Protein AF-A0A522EBJ8-F1 (afdb_monomer_lite)

Structure (mmCIF, N/CA/C/O backbone):
data_AF-A0A522EBJ8-F1
#
_entry.id   AF-A0A522EBJ8-F1
#
loop_
_atom_site.group_PDB
_atom_site.id
_atom_site.type_symbol
_atom_site.label_atom_id
_atom_site.label_alt_id
_atom_site.label_comp_id
_atom_site.label_asym_id
_atom_site.label_entity_id
_atom_site.label_seq_id
_atom_site.pdbx_PDB_ins_code
_atom_site.Cartn_x
_atom_site.Cartn_y
_atom_site.Cartn_z
_atom_site.occupancy
_atom_site.B_iso_or_equiv
_atom_site.auth_seq_id
_atom_site.auth_comp_id
_atom_site.auth_asym_id
_atom_site.auth_atom_id
_atom_site.pdbx_PDB_model_num
ATOM 1 N N . MET A 1 1 ? 0.975 4.032 -11.218 1.00 79.69 1 MET A N 1
ATOM 2 C CA . MET A 1 1 ? 0.796 2.569 -11.366 1.00 79.69 1 MET A CA 1
ATOM 3 C C . MET A 1 1 ? -0.567 2.083 -10.866 1.00 79.69 1 MET A C 1
ATOM 5 O O . MET A 1 1 ? -1.230 1.386 -11.618 1.00 79.69 1 MET A O 1
ATOM 9 N N . SER A 1 2 ? -1.033 2.505 -9.677 1.00 91.25 2 SER A N 1
ATOM 10 C CA . SER A 1 2 ? -2.332 2.086 -9.094 1.00 91.25 2 SER A CA 1
ATOM 11 C C . SER A 1 2 ? -3.538 2.183 -10.046 1.00 91.25 2 SER A C 1
ATOM 13 O O . SER A 1 2 ? -4.289 1.222 -10.177 1.00 91.25 2 SER A O 1
ATOM 15 N N . ASN A 1 3 ? -3.682 3.286 -10.792 1.00 94.56 3 ASN A N 1
ATOM 16 C CA . ASN A 1 3 ? -4.816 3.470 -11.711 1.00 94.56 3 ASN A CA 1
ATOM 17 C C . ASN A 1 3 ? -4.946 2.333 -12.738 1.00 94.56 3 ASN A C 1
ATOM 19 O O . ASN A 1 3 ? -6.049 1.869 -12.998 1.00 94.56 3 ASN A O 1
ATOM 23 N N . MET A 1 4 ? -3.826 1.849 -13.284 1.00 94.56 4 MET A N 1
ATOM 24 C CA . MET A 1 4 ? -3.831 0.760 -14.266 1.00 94.56 4 MET A CA 1
ATOM 25 C C . MET A 1 4 ? -4.312 -0.556 -13.647 1.00 94.56 4 MET A C 1
ATOM 27 O O . MET A 1 4 ? -5.078 -1.282 -14.269 1.00 94.56 4 MET A O 1
ATOM 31 N N . MET A 1 5 ? -3.912 -0.832 -12.402 1.00 94.94 5 MET A N 1
ATOM 32 C CA . MET A 1 5 ? -4.339 -2.018 -11.654 1.00 94.94 5 MET A CA 1
ATOM 33 C C . MET A 1 5 ? -5.834 -1.972 -11.318 1.00 94.94 5 MET A C 1
ATOM 35 O O . MET A 1 5 ? -6.525 -2.977 -11.458 1.00 94.94 5 MET A O 1
ATOM 39 N N . LEU A 1 6 ? -6.349 -0.801 -10.924 1.00 95.12 6 LEU A N 1
ATOM 40 C CA . LEU A 1 6 ? -7.777 -0.608 -10.652 1.00 95.12 6 LEU A CA 1
ATOM 41 C C . LEU A 1 6 ? -8.628 -0.821 -11.909 1.00 95.12 6 LEU A C 1
ATOM 43 O O . LEU A 1 6 ? -9.652 -1.499 -11.842 1.00 95.12 6 LEU A O 1
ATOM 47 N N . VAL A 1 7 ? -8.188 -0.288 -13.054 1.00 96.00 7 VAL A N 1
ATOM 48 C CA . VAL A 1 7 ? -8.876 -0.490 -14.338 1.00 96.00 7 VAL A CA 1
ATOM 49 C C . VAL A 1 7 ? -8.821 -1.956 -14.759 1.00 96.00 7 VAL A C 1
ATOM 51 O O . VAL A 1 7 ? -9.862 -2.510 -15.097 1.00 96.00 7 VAL A O 1
ATOM 54 N N . ALA A 1 8 ? -7.652 -2.603 -14.679 1.00 94.50 8 ALA A N 1
ATOM 55 C CA . ALA A 1 8 ? -7.500 -4.028 -14.978 1.00 94.50 8 ALA A CA 1
ATOM 56 C C . ALA A 1 8 ? -8.459 -4.892 -14.140 1.00 94.50 8 ALA A C 1
ATOM 58 O O . ALA A 1 8 ? -9.199 -5.704 -14.692 1.00 94.50 8 ALA A O 1
ATOM 59 N N . ASN A 1 9 ? -8.532 -4.645 -12.831 1.00 93.25 9 ASN A N 1
ATOM 60 C CA . ASN A 1 9 ? -9.463 -5.349 -11.952 1.00 93.25 9 ASN A CA 1
ATOM 61 C C . ASN A 1 9 ? -10.935 -5.069 -12.307 1.00 93.25 9 ASN A C 1
ATOM 63 O O . ASN A 1 9 ? -11.763 -5.974 -12.257 1.00 93.25 9 ASN A O 1
ATOM 67 N N . SER A 1 10 ? -11.275 -3.837 -12.707 1.00 95.62 10 SER A N 1
ATOM 68 C CA . SER A 1 10 ? -12.641 -3.479 -13.120 1.00 95.62 10 SER A CA 1
ATOM 69 C C . SER A 1 10 ? -13.107 -4.206 -14.383 1.00 95.62 10 SER A C 1
ATOM 71 O O . SER A 1 10 ? -14.308 -4.406 -14.543 1.00 95.62 10 SER A O 1
ATOM 73 N N . ILE A 1 11 ? -12.187 -4.578 -15.277 1.00 95.38 11 ILE A N 1
ATOM 74 C CA . ILE A 1 11 ? -12.487 -5.359 -16.489 1.00 95.38 11 ILE A CA 1
ATOM 75 C C . ILE A 1 11 ? -12.324 -6.873 -16.272 1.00 95.38 11 ILE A C 1
ATOM 77 O O . ILE A 1 11 ? -12.383 -7.639 -17.229 1.00 95.38 11 ILE A O 1
ATOM 81 N N . GLY A 1 12 ? -12.127 -7.315 -15.023 1.00 92.50 12 GLY A N 1
ATOM 82 C CA . GLY A 1 12 ? -12.022 -8.730 -14.660 1.00 92.50 12 GLY A CA 1
ATOM 83 C C . GLY A 1 12 ? -10.640 -9.357 -14.865 1.00 92.50 12 GLY A C 1
ATOM 84 O O . GLY A 1 12 ? -10.520 -10.580 -14.818 1.00 92.50 12 GLY A O 1
ATOM 85 N N . LEU A 1 13 ? -9.593 -8.554 -15.081 1.00 94.31 13 LEU A N 1
ATOM 86 C CA . LEU A 1 13 ? -8.213 -9.036 -15.121 1.00 94.31 13 LEU A CA 1
ATOM 87 C C . LEU A 1 13 ? -7.580 -8.997 -13.728 1.00 94.31 13 LEU A C 1
ATOM 89 O O . LEU A 1 13 ? -7.686 -8.013 -12.995 1.00 94.31 13 LEU A O 1
ATOM 93 N N . GLY A 1 14 ? -6.841 -10.051 -13.401 1.00 93.12 14 GLY A N 1
ATOM 94 C CA . GLY A 1 14 ? -5.893 -10.057 -12.299 1.00 93.12 14 GLY A CA 1
ATOM 95 C C . GLY A 1 14 ? -4.613 -9.312 -12.674 1.00 93.12 14 GLY A C 1
ATOM 96 O O . GLY A 1 14 ? -4.199 -9.287 -13.837 1.00 93.12 14 GLY A O 1
ATOM 97 N N . CYS A 1 15 ? -3.967 -8.709 -11.677 1.00 93.94 15 CYS A N 1
ATOM 98 C CA . CYS A 1 15 ? -2.677 -8.060 -11.858 1.00 93.94 15 CYS A CA 1
ATOM 99 C C . CYS A 1 15 ? -1.753 -8.275 -10.657 1.00 93.94 15 CYS A C 1
ATOM 101 O O . CYS A 1 15 ? -2.207 -8.338 -9.514 1.00 93.94 15 CYS A O 1
ATOM 103 N N . CYS A 1 16 ? -0.447 -8.370 -10.912 1.00 91.50 16 CYS A N 1
ATOM 104 C CA . CYS A 1 16 ? 0.571 -8.456 -9.866 1.00 91.50 16 CYS A CA 1
ATOM 105 C C . CYS A 1 16 ? 1.727 -7.497 -10.163 1.00 91.50 16 CYS A C 1
ATOM 107 O O . CYS A 1 16 ? 2.278 -7.491 -11.270 1.00 91.50 16 CYS A O 1
ATOM 109 N N . TRP A 1 17 ? 2.067 -6.680 -9.161 1.00 94.38 17 TRP A N 1
ATOM 110 C CA . TRP A 1 17 ? 3.213 -5.777 -9.184 1.00 94.38 17 TRP A CA 1
ATOM 111 C C . TRP A 1 17 ? 4.484 -6.542 -8.816 1.00 94.38 17 TRP A C 1
ATOM 113 O O . TRP A 1 17 ? 4.589 -7.086 -7.716 1.00 94.38 17 TRP A O 1
ATOM 123 N N . VAL A 1 18 ? 5.456 -6.556 -9.726 1.00 94.38 18 VAL A N 1
ATOM 124 C CA . VAL A 1 18 ? 6.741 -7.230 -9.542 1.00 94.38 18 VAL A CA 1
ATOM 125 C C . VAL A 1 18 ? 7.839 -6.177 -9.426 1.00 94.38 18 VAL A C 1
ATOM 127 O O . VAL A 1 18 ? 8.222 -5.543 -10.411 1.00 94.38 18 VAL A O 1
ATOM 130 N N . GLY A 1 19 ? 8.327 -5.987 -8.199 1.00 92.94 19 GLY A N 1
ATOM 131 C CA . GLY A 1 19 ? 9.487 -5.140 -7.898 1.00 92.94 19 GLY A CA 1
ATOM 132 C C . GLY A 1 19 ? 10.817 -5.900 -7.832 1.00 92.94 19 GLY A C 1
ATOM 133 O O . GLY A 1 19 ? 11.872 -5.282 -7.883 1.00 92.94 19 GLY A O 1
ATOM 134 N N . ALA A 1 20 ? 10.780 -7.231 -7.728 1.00 94.88 20 ALA A N 1
ATOM 135 C CA . ALA A 1 20 ? 11.969 -8.078 -7.678 1.00 94.88 20 ALA A CA 1
ATOM 136 C C . ALA A 1 20 ? 12.303 -8.605 -9.083 1.00 94.88 20 ALA A C 1
ATOM 138 O O . ALA A 1 20 ? 11.802 -9.651 -9.490 1.00 94.88 20 ALA A O 1
ATOM 139 N N . PHE A 1 21 ? 13.114 -7.862 -9.836 1.00 94.44 21 PHE A N 1
ATOM 140 C CA . PHE A 1 21 ? 13.621 -8.262 -11.152 1.00 94.44 21 PHE A CA 1
ATOM 141 C C . PHE A 1 21 ? 15.040 -7.722 -11.378 1.00 94.44 21 PHE A C 1
ATOM 143 O O . PHE A 1 21 ? 15.466 -6.788 -10.699 1.00 94.44 21 PHE A O 1
ATOM 150 N N . ASP A 1 22 ? 15.764 -8.313 -12.331 1.00 95.06 22 ASP A N 1
ATOM 151 C CA . ASP A 1 22 ? 17.071 -7.819 -12.775 1.00 95.06 22 ASP A CA 1
ATOM 152 C C . ASP A 1 22 ? 16.883 -6.676 -13.779 1.00 95.06 22 ASP A C 1
ATOM 154 O O . ASP A 1 22 ? 16.399 -6.854 -14.900 1.00 95.06 22 ASP A O 1
ATOM 158 N N . GLU A 1 23 ? 17.250 -5.479 -13.346 1.00 94.38 23 GLU A N 1
ATOM 159 C CA . GLU A 1 23 ? 17.105 -4.255 -14.114 1.00 94.38 23 GLU A CA 1
ATOM 160 C C . GLU A 1 23 ? 17.987 -4.221 -15.368 1.00 94.38 23 GLU A C 1
ATOM 162 O O . GLU A 1 23 ? 17.540 -3.760 -16.423 1.00 94.38 23 GLU A O 1
ATOM 167 N N . GLU A 1 24 ? 19.217 -4.733 -15.280 1.00 94.31 24 GLU A N 1
ATOM 168 C CA . GLU A 1 24 ? 20.159 -4.757 -16.399 1.00 94.31 24 GLU A CA 1
ATOM 169 C C . GLU A 1 24 ? 19.685 -5.739 -17.468 1.00 94.31 24 GLU A C 1
ATOM 171 O O . GLU A 1 24 ? 19.713 -5.433 -18.666 1.00 94.31 24 GLU A O 1
ATOM 176 N N . ALA A 1 25 ? 19.184 -6.901 -17.036 1.00 95.81 25 ALA A N 1
ATOM 177 C CA . ALA A 1 25 ? 18.600 -7.887 -17.932 1.00 95.81 25 ALA A CA 1
ATOM 178 C C . ALA A 1 25 ? 17.391 -7.311 -18.686 1.00 95.81 25 ALA A C 1
ATOM 180 O O . ALA A 1 25 ? 17.330 -7.417 -19.911 1.00 95.81 25 ALA A O 1
ATOM 181 N N . ILE A 1 26 ? 16.458 -6.649 -17.990 1.00 96.44 26 ILE A N 1
ATOM 182 C CA . ILE A 1 26 ? 15.274 -6.039 -18.620 1.00 96.44 26 ILE A CA 1
ATOM 183 C C . ILE A 1 26 ? 15.662 -4.902 -19.565 1.00 96.44 26 ILE A C 1
ATOM 185 O O . ILE A 1 26 ? 15.131 -4.820 -20.672 1.00 96.44 26 ILE A O 1
ATOM 189 N N . THR A 1 27 ? 16.615 -4.060 -19.166 1.00 96.06 27 THR A N 1
ATOM 190 C CA . THR A 1 27 ? 17.137 -2.975 -20.007 1.00 96.06 27 THR A CA 1
ATOM 191 C C . THR A 1 27 ? 17.701 -3.527 -21.314 1.00 96.06 27 THR A C 1
ATOM 193 O O . THR A 1 27 ? 17.395 -3.005 -22.385 1.00 96.06 27 THR A O 1
ATOM 196 N N . ARG A 1 28 ? 18.445 -4.639 -21.251 1.00 95.94 28 ARG A N 1
ATOM 197 C CA . ARG A 1 28 ? 18.993 -5.317 -22.432 1.00 95.94 28 ARG A CA 1
ATOM 198 C C . ARG A 1 28 ? 17.911 -5.955 -23.301 1.00 95.94 28 ARG A C 1
ATOM 200 O O . ARG A 1 28 ? 17.922 -5.756 -24.511 1.00 95.94 28 ARG A O 1
ATOM 207 N N . ILE A 1 29 ? 16.984 -6.705 -22.701 1.00 96.94 29 ILE A N 1
ATOM 208 C CA . ILE A 1 29 ? 15.915 -7.420 -23.421 1.00 96.94 29 ILE A CA 1
ATOM 209 C C . ILE A 1 29 ? 14.999 -6.432 -24.149 1.00 96.94 29 ILE A C 1
ATOM 211 O O . ILE A 1 29 ? 14.671 -6.629 -25.316 1.00 96.94 29 ILE A O 1
ATOM 215 N N . CYS A 1 30 ? 14.616 -5.348 -23.476 1.00 95.50 30 CYS A N 1
ATOM 216 C CA . CYS A 1 30 ? 13.705 -4.344 -24.015 1.00 95.50 30 CYS A CA 1
ATOM 217 C C . CYS A 1 30 ? 14.422 -3.211 -24.769 1.00 95.50 30 CYS A C 1
ATOM 219 O O . CYS A 1 30 ? 13.761 -2.261 -25.181 1.00 95.50 30 CYS A O 1
ATOM 221 N N . SER A 1 31 ? 15.748 -3.292 -24.949 1.00 96.50 31 SER A N 1
ATOM 222 C CA . SER A 1 31 ? 16.567 -2.255 -25.603 1.00 96.50 31 SER A CA 1
ATOM 223 C C . SER A 1 31 ? 16.320 -0.844 -25.043 1.00 96.50 31 SER A C 1
ATOM 225 O O . SER A 1 31 ? 16.198 0.130 -25.786 1.00 96.50 31 SER A O 1
ATOM 227 N N . ILE A 1 32 ? 16.203 -0.736 -23.717 1.00 96.31 32 ILE A N 1
ATOM 228 C CA . ILE A 1 32 ? 15.915 0.527 -23.031 1.00 96.31 32 ILE A CA 1
ATOM 229 C C . ILE A 1 32 ? 17.191 1.391 -23.038 1.00 96.31 32 ILE A C 1
ATOM 231 O O . ILE A 1 32 ? 18.266 0.890 -22.701 1.00 96.31 32 ILE A O 1
ATOM 235 N N . PRO A 1 33 ? 17.114 2.680 -23.420 1.00 95.44 33 PRO A N 1
ATOM 236 C CA . PRO A 1 33 ? 18.270 3.570 -23.394 1.00 95.44 33 PRO A CA 1
ATOM 237 C C . PRO A 1 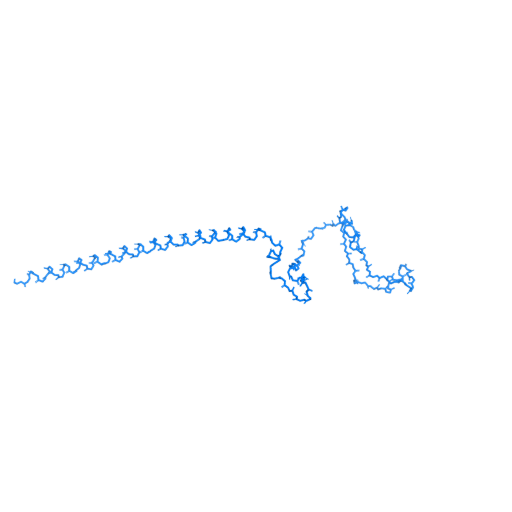33 ? 18.728 3.845 -21.957 1.00 95.44 33 PRO A C 1
ATOM 239 O O . PRO A 1 33 ? 17.917 3.898 -21.037 1.00 95.44 33 PRO A O 1
ATOM 242 N N . THR A 1 34 ? 20.018 4.129 -21.772 1.00 92.19 34 THR A N 1
ATOM 243 C CA . THR A 1 34 ? 20.638 4.373 -20.451 1.00 92.19 34 THR A CA 1
ATOM 244 C C . THR A 1 34 ? 20.082 5.589 -19.701 1.00 92.19 34 THR A C 1
ATOM 246 O O . THR A 1 34 ? 20.343 5.758 -18.514 1.00 92.19 34 THR A O 1
ATOM 249 N N . THR A 1 35 ? 19.308 6.440 -20.374 1.00 95.88 35 THR A N 1
ATOM 250 C CA . THR A 1 35 ? 18.619 7.594 -19.784 1.00 95.88 35 THR A CA 1
ATOM 251 C C . THR A 1 35 ? 17.299 7.228 -19.102 1.00 95.88 35 THR A C 1
ATOM 253 O O . THR A 1 35 ? 16.725 8.067 -18.408 1.00 95.88 35 THR A O 1
ATOM 256 N N . VAL A 1 36 ? 16.799 6.002 -19.292 1.00 95.38 36 VAL A N 1
ATOM 257 C CA . VAL A 1 36 ? 15.510 5.533 -18.772 1.00 95.38 36 VAL A CA 1
ATOM 258 C C . VAL A 1 36 ? 15.723 4.318 -17.880 1.00 95.38 36 VAL A C 1
ATOM 260 O O . VAL A 1 36 ? 16.448 3.393 -18.225 1.00 95.38 36 VAL A O 1
ATOM 263 N N . ARG A 1 37 ? 15.042 4.312 -16.730 1.00 94.38 37 ARG A N 1
ATOM 264 C CA . ARG A 1 37 ? 15.179 3.272 -15.710 1.00 94.38 37 ARG A CA 1
ATOM 265 C C . ARG A 1 37 ? 13.868 2.504 -15.506 1.00 94.38 37 ARG A C 1
ATOM 267 O O . ARG A 1 37 ? 12.891 3.133 -15.084 1.00 94.38 37 ARG A O 1
ATOM 274 N N . PRO A 1 38 ? 13.804 1.180 -15.741 1.00 93.81 38 PRO A N 1
ATOM 275 C CA . PRO A 1 38 ? 12.609 0.410 -15.416 1.00 93.81 38 PRO A CA 1
ATOM 276 C C . PRO A 1 38 ? 12.413 0.353 -13.891 1.00 93.81 38 PRO A C 1
ATOM 278 O O . PRO A 1 38 ? 13.329 0.034 -13.142 1.00 93.81 38 PRO A O 1
ATOM 281 N N . GLN A 1 39 ? 11.212 0.699 -13.417 1.00 92.94 39 GLN A N 1
ATOM 282 C CA . GLN A 1 39 ? 10.896 0.776 -11.978 1.00 92.94 39 GLN A CA 1
ATOM 283 C C . GLN A 1 39 ? 10.100 -0.429 -11.469 1.00 92.94 39 GLN A C 1
ATOM 285 O O . GLN A 1 39 ? 10.182 -0.779 -10.295 1.00 92.94 39 GLN A O 1
ATOM 290 N N . ALA A 1 40 ? 9.282 -1.027 -12.332 1.00 93.56 40 ALA A N 1
ATOM 291 C CA . ALA A 1 40 ? 8.374 -2.104 -11.973 1.00 93.56 40 ALA A CA 1
ATOM 292 C C . ALA A 1 40 ? 7.884 -2.839 -13.219 1.00 93.56 40 ALA A C 1
ATOM 294 O O . ALA A 1 40 ? 7.706 -2.226 -14.273 1.00 93.56 40 ALA A O 1
ATOM 295 N N . ILE A 1 41 ? 7.582 -4.126 -13.061 1.00 94.62 41 ILE A N 1
ATOM 296 C CA . ILE A 1 41 ? 6.893 -4.938 -14.064 1.00 94.62 41 ILE A CA 1
ATOM 297 C C . ILE A 1 41 ? 5.466 -5.191 -13.570 1.00 94.62 41 ILE A C 1
ATOM 299 O O . ILE A 1 41 ? 5.252 -5.509 -12.398 1.00 94.62 41 ILE A O 1
ATOM 303 N N . LEU A 1 42 ? 4.479 -5.032 -14.454 1.00 94.81 42 LEU A N 1
ATOM 304 C CA . LEU A 1 42 ? 3.084 -5.359 -14.166 1.00 94.81 42 LEU A CA 1
ATOM 305 C C . LEU A 1 42 ? 2.652 -6.543 -15.021 1.00 94.81 42 LEU A C 1
ATOM 307 O O . LEU A 1 42 ? 2.681 -6.469 -16.246 1.00 94.81 42 LEU A O 1
ATOM 311 N N . THR A 1 43 ? 2.224 -7.615 -14.366 1.00 94.06 43 THR A N 1
ATOM 312 C CA . THR A 1 43 ? 1.596 -8.755 -15.042 1.00 94.06 43 THR A CA 1
ATOM 313 C C . THR A 1 43 ? 0.090 -8.536 -15.129 1.00 94.06 43 THR A C 1
ATOM 315 O O . THR A 1 43 ? -0.501 -7.970 -14.207 1.00 94.06 43 THR A O 1
ATOM 318 N N . LEU A 1 44 ? -0.523 -8.959 -16.236 1.00 94.69 44 LEU A N 1
ATOM 319 C CA . LEU A 1 44 ? -1.961 -8.861 -16.494 1.00 94.69 44 LEU A CA 1
ATOM 320 C C . LEU A 1 44 ? -2.455 -10.176 -17.099 1.00 94.69 44 LEU A C 1
ATOM 322 O O . LEU A 1 44 ? -1.795 -10.734 -17.975 1.00 94.69 44 LEU A O 1
ATOM 326 N N . GLY A 1 45 ? -3.614 -10.657 -16.658 1.00 94.69 45 GLY A N 1
ATOM 327 C CA . GLY A 1 45 ? -4.221 -11.873 -17.198 1.00 94.69 45 GLY A CA 1
ATOM 328 C C . GLY A 1 45 ? -5.504 -12.263 -16.474 1.00 94.69 45 GLY A C 1
ATOM 329 O O . GLY A 1 45 ? -5.902 -11.618 -15.507 1.00 94.69 45 GLY A O 1
ATOM 330 N N . TYR A 1 46 ? -6.161 -13.323 -16.938 1.00 94.62 46 TYR A N 1
ATOM 331 C CA . TYR A 1 46 ? -7.319 -13.888 -16.247 1.00 94.62 46 TYR A CA 1
ATOM 332 C C . TYR A 1 46 ? -6.850 -14.787 -15.102 1.00 94.62 46 TYR A C 1
ATOM 334 O O . TYR A 1 46 ? -6.077 -15.721 -15.317 1.00 94.62 46 TYR A O 1
ATOM 342 N N . SER A 1 47 ? -7.303 -14.494 -13.885 1.00 88.88 47 SER A N 1
ATOM 343 C CA . SER A 1 47 ? -6.954 -15.282 -12.703 1.00 88.88 47 SER A CA 1
ATOM 344 C C . SER A 1 47 ? -7.600 -16.666 -12.765 1.00 88.88 47 SER A C 1
ATOM 346 O O . SER A 1 47 ? -8.807 -16.774 -12.969 1.00 88.88 47 SER A O 1
ATOM 348 N N . ALA A 1 48 ? -6.808 -17.716 -12.544 1.00 89.88 48 ALA A N 1
ATOM 349 C CA . ALA A 1 48 ? -7.320 -19.081 -12.398 1.00 89.88 48 ALA A CA 1
ATOM 350 C C . ALA A 1 48 ? -7.965 -19.320 -11.018 1.00 89.88 48 ALA A C 1
ATOM 352 O O . ALA A 1 48 ? -8.893 -20.114 -10.905 1.00 89.88 48 ALA A O 1
ATOM 353 N N . ASP A 1 49 ? -7.506 -18.589 -9.996 1.00 87.50 49 ASP A N 1
ATOM 354 C CA . ASP A 1 49 ? -7.930 -18.725 -8.603 1.00 87.50 49 ASP A CA 1
ATOM 355 C C . ASP A 1 49 ? -8.381 -17.380 -8.013 1.00 87.50 49 ASP A C 1
ATOM 357 O O . ASP A 1 49 ? -7.925 -16.314 -8.434 1.00 87.50 49 ASP A O 1
ATOM 361 N N . ASN A 1 50 ? -9.231 -17.434 -6.982 1.00 85.69 50 ASN A N 1
ATOM 362 C CA . ASN A 1 50 ? -9.616 -16.270 -6.180 1.00 85.69 50 ASN A CA 1
ATOM 363 C C . ASN A 1 50 ? -9.007 -16.371 -4.766 1.00 85.69 50 ASN A C 1
ATOM 365 O O . ASN A 1 50 ? -9.578 -17.052 -3.904 1.00 85.69 50 ASN A O 1
ATOM 369 N N . PRO A 1 51 ? -7.834 -15.760 -4.512 1.00 85.94 51 PRO A N 1
ATOM 370 C CA . PRO A 1 51 ? -7.171 -15.855 -3.217 1.00 85.94 51 PRO A CA 1
ATOM 371 C C . PRO A 1 51 ? -7.985 -15.159 -2.119 1.00 85.94 51 PRO A C 1
ATOM 373 O O . PRO A 1 51 ? -8.729 -14.214 -2.367 1.00 85.94 51 PRO A O 1
ATOM 376 N N . LYS A 1 52 ? -7.818 -15.612 -0.871 1.00 90.56 52 LYS A N 1
ATOM 377 C CA . LYS A 1 52 ? -8.410 -14.925 0.285 1.00 90.56 52 LYS A CA 1
ATOM 378 C C . LYS A 1 52 ? -7.744 -13.566 0.490 1.00 90.56 52 LYS A C 1
ATOM 380 O O . LYS A 1 52 ? -6.526 -13.445 0.346 1.00 90.56 52 LYS A O 1
ATOM 385 N N . ASP A 1 53 ? -8.535 -12.590 0.922 1.00 89.00 53 ASP A N 1
ATOM 386 C CA . ASP A 1 53 ? -8.034 -11.268 1.282 1.00 89.00 53 ASP A CA 1
ATOM 387 C C . ASP A 1 53 ? -6.959 -11.360 2.369 1.00 89.00 53 ASP A C 1
ATOM 389 O O . ASP A 1 53 ? -7.151 -11.971 3.426 1.00 89.00 53 ASP A O 1
ATOM 393 N N . GLN A 1 54 ? -5.816 -10.723 2.115 1.00 89.31 54 GLN A N 1
ATOM 394 C CA . GLN A 1 54 ? -4.751 -10.623 3.104 1.00 89.31 54 GLN A CA 1
ATOM 395 C C . GLN A 1 54 ? -5.173 -9.679 4.241 1.00 89.31 54 GLN A C 1
ATOM 397 O O . GLN A 1 54 ? -5.705 -8.595 3.970 1.00 89.31 54 GLN A O 1
ATOM 402 N N . PRO A 1 55 ? -4.916 -10.037 5.514 1.00 92.75 55 PRO A N 1
ATOM 403 C CA . PRO A 1 55 ? -5.229 -9.164 6.634 1.00 92.75 55 PRO A CA 1
ATOM 404 C C . PRO A 1 55 ? -4.375 -7.895 6.548 1.00 92.75 55 PRO A C 1
ATOM 406 O O . PRO A 1 55 ? -3.148 -7.946 6.595 1.00 92.75 55 PRO A O 1
ATOM 409 N N . LYS A 1 56 ? -5.032 -6.741 6.423 1.00 92.62 56 LYS A N 1
ATOM 410 C CA . LYS A 1 56 ? -4.379 -5.427 6.459 1.00 92.62 56 LYS A CA 1
ATOM 411 C C . LYS A 1 56 ? -4.322 -4.916 7.897 1.00 92.62 56 LYS A C 1
ATOM 413 O O . LYS A 1 56 ? -5.154 -5.281 8.730 1.00 92.62 56 LYS A O 1
ATOM 418 N N . TYR A 1 57 ? -3.358 -4.042 8.187 1.00 89.50 57 TYR A N 1
ATOM 419 C CA . TYR A 1 57 ? -3.370 -3.296 9.444 1.00 89.50 57 TYR A CA 1
ATOM 420 C C . TYR A 1 57 ? -4.674 -2.503 9.570 1.00 89.50 57 TYR A C 1
ATOM 422 O O . TYR A 1 57 ? -5.220 -2.016 8.577 1.00 89.50 57 TYR A O 1
ATOM 430 N N . ARG A 1 58 ? -5.170 -2.373 10.804 1.00 86.62 58 ARG A N 1
ATOM 431 C CA . ARG A 1 58 ? -6.318 -1.512 11.085 1.00 86.62 58 ARG A CA 1
ATOM 432 C C . ARG A 1 58 ? -5.970 -0.052 10.789 1.00 86.62 58 ARG A C 1
ATOM 434 O O . ARG A 1 58 ? -4.805 0.332 10.895 1.00 86.62 58 ARG A O 1
ATOM 441 N N . ILE A 1 59 ? -6.967 0.753 10.434 1.00 85.88 59 ILE A N 1
ATOM 442 C CA . ILE A 1 59 ? -6.755 2.146 10.017 1.00 85.88 59 ILE A CA 1
ATOM 443 C C . ILE A 1 59 ? -6.106 2.985 11.126 1.00 85.88 59 ILE A C 1
ATOM 445 O O . ILE A 1 59 ? -5.219 3.788 10.856 1.00 85.88 59 ILE A O 1
ATOM 449 N N . GLU A 1 60 ? -6.441 2.701 12.383 1.00 83.69 60 GLU A N 1
ATOM 450 C CA . GLU A 1 60 ? -5.904 3.345 13.585 1.00 83.69 60 GLU A CA 1
ATOM 451 C C . GLU A 1 60 ? -4.384 3.155 13.740 1.00 83.69 60 GLU A C 1
ATOM 453 O O . GLU A 1 60 ? -3.717 3.942 14.411 1.00 83.69 60 GLU A O 1
ATOM 458 N N . ASN A 1 61 ? -3.812 2.127 13.102 1.00 84.06 61 ASN A N 1
ATOM 459 C CA . ASN A 1 61 ? -2.371 1.879 13.136 1.00 84.06 61 ASN A CA 1
ATOM 460 C C . ASN A 1 61 ? -1.595 2.685 12.087 1.00 84.06 61 ASN A C 1
ATOM 462 O O . ASN A 1 61 ? -0.382 2.811 12.226 1.00 84.06 61 ASN A O 1
ATOM 466 N N . ILE A 1 62 ? -2.265 3.181 11.043 1.00 87.81 62 ILE A N 1
ATOM 467 C CA . ILE A 1 62 ? -1.629 3.833 9.887 1.00 87.81 62 ILE A CA 1
ATOM 468 C C . ILE A 1 62 ? -1.953 5.333 9.852 1.00 87.81 62 ILE A C 1
ATOM 470 O O . ILE A 1 62 ? -1.145 6.135 9.388 1.00 87.81 62 ILE A O 1
ATOM 474 N N . THR A 1 63 ? -3.134 5.725 10.329 1.00 86.06 63 THR A N 1
ATOM 475 C CA . THR A 1 63 ? -3.607 7.110 10.288 1.00 86.06 63 THR A CA 1
ATOM 476 C C . THR A 1 63 ? -3.187 7.872 11.542 1.00 86.06 63 THR A C 1
ATOM 478 O O . THR A 1 63 ? -3.504 7.480 12.665 1.00 86.06 63 THR A O 1
ATOM 481 N N . TYR A 1 64 ? -2.518 9.005 11.336 1.00 87.12 64 TYR A N 1
ATOM 482 C CA . TYR A 1 64 ? -2.127 9.943 12.385 1.00 87.12 64 TYR A CA 1
ATOM 483 C C . TYR A 1 64 ? -2.803 11.290 12.127 1.00 87.12 64 TYR A C 1
ATOM 485 O O . TYR A 1 64 ? -2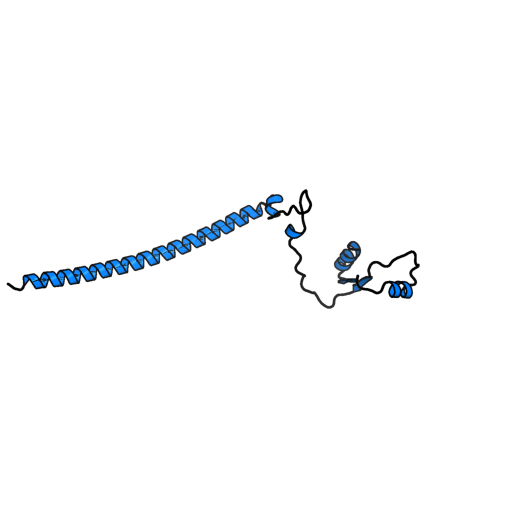.818 11.752 10.985 1.00 87.12 64 TYR A O 1
ATOM 493 N N . LEU A 1 65 ? -3.366 11.909 13.167 1.00 86.19 65 LEU A N 1
ATOM 494 C CA . LEU A 1 65 ? -4.037 13.209 13.055 1.00 86.19 65 LEU A CA 1
ATOM 495 C C . LEU A 1 65 ? -3.160 14.318 13.617 1.00 86.19 65 LEU A C 1
ATOM 497 O O . LEU A 1 65 ? -2.585 14.158 14.694 1.00 86.19 65 LEU A O 1
ATOM 501 N N . GLU A 1 66 ? -3.110 15.454 12.924 1.00 88.19 66 GLU A N 1
ATOM 502 C CA . GLU A 1 66 ? -2.336 16.663 13.253 1.00 88.19 66 GLU A CA 1
ATOM 503 C C . GLU A 1 66 ? -0.807 16.488 13.261 1.00 88.19 66 GLU A C 1
ATOM 505 O O . GLU A 1 66 ? -0.081 17.275 12.658 1.00 88.19 66 GLU A O 1
ATOM 510 N N . LYS A 1 67 ? -0.292 15.466 13.953 1.00 88.38 67 LYS A N 1
ATOM 511 C CA . LYS A 1 67 ? 1.135 15.224 14.171 1.00 88.38 67 LYS A CA 1
ATOM 512 C C . LYS A 1 67 ? 1.499 13.776 13.881 1.00 88.38 67 LYS A C 1
ATOM 514 O O . LYS A 1 67 ? 0.745 12.85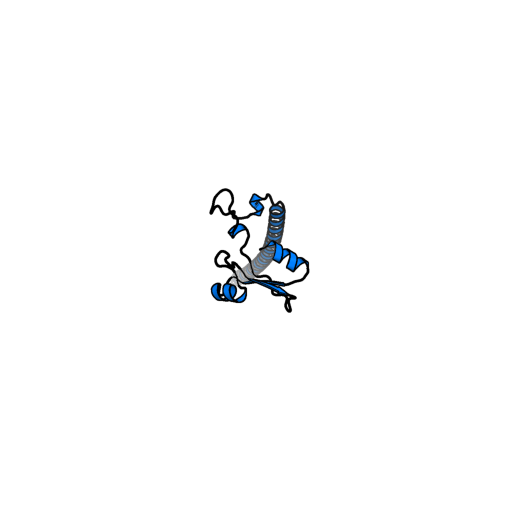0 14.175 1.00 88.38 67 LYS A O 1
ATOM 519 N N . TYR A 1 68 ? 2.710 13.580 13.367 1.00 86.50 68 TYR A N 1
ATOM 520 C CA . TYR A 1 68 ? 3.298 12.251 13.213 1.00 86.50 68 TYR A CA 1
ATOM 521 C C . TYR A 1 68 ? 3.325 11.526 14.573 1.00 86.50 68 TYR A C 1
ATOM 523 O O . TYR A 1 68 ? 3.581 12.156 15.598 1.00 86.50 68 TYR A O 1
ATOM 531 N N . TRP A 1 69 ? 3.024 10.223 14.594 1.00 79.94 69 TRP A N 1
ATOM 532 C CA . TRP A 1 69 ? 2.834 9.396 15.805 1.00 79.94 69 TRP A CA 1
ATOM 533 C C . TRP A 1 69 ? 1.629 9.712 16.704 1.00 79.94 69 TRP A C 1
ATOM 535 O O . TRP A 1 69 ? 1.393 8.971 17.662 1.00 79.94 69 TRP A O 1
ATOM 545 N N . ASN A 1 70 ? 0.809 10.719 16.392 1.00 84.69 70 ASN A N 1
ATOM 546 C CA . ASN A 1 70 ? -0.421 10.981 17.137 1.00 84.69 70 ASN A CA 1
ATOM 547 C C . ASN A 1 70 ? -1.542 10.027 16.692 1.00 84.69 70 ASN A C 1
ATOM 549 O O . ASN A 1 70 ? -2.332 10.332 15.794 1.00 84.69 70 ASN A O 1
ATOM 553 N N . ARG A 1 71 ? -1.550 8.824 17.279 1.00 76.44 71 ARG A N 1
ATOM 554 C CA . ARG A 1 71 ? -2.545 7.787 16.982 1.00 76.44 71 ARG A CA 1
ATOM 555 C C . ARG A 1 71 ? -3.858 8.080 17.681 1.00 76.44 71 ARG A C 1
ATOM 557 O O . ARG A 1 71 ? -3.895 8.361 18.876 1.00 76.44 71 ARG A O 1
ATOM 564 N N . VAL A 1 72 ? -4.937 7.909 16.936 1.00 75.12 72 VAL A N 1
ATOM 565 C CA . VAL A 1 72 ? -6.291 7.913 17.476 1.00 75.12 72 VAL A CA 1
ATOM 566 C C . VAL A 1 72 ? -6.611 6.503 17.962 1.00 75.12 72 VAL A C 1
ATOM 568 O O . VAL A 1 72 ? -6.502 5.551 17.196 1.00 75.12 72 VAL A O 1
ATOM 571 N N . GLY A 1 73 ? -6.987 6.358 19.236 1.00 67.50 73 GLY A N 1
ATOM 572 C CA . GLY A 1 73 ? -7.302 5.048 19.822 1.00 67.50 73 GLY A CA 1
ATOM 573 C C . GLY A 1 73 ? -8.580 4.407 19.267 1.00 67.50 73 GLY A C 1
ATOM 574 O O . GLY A 1 73 ? -8.637 3.191 19.124 1.00 67.50 73 GLY A O 1
ATOM 575 N N . ASP A 1 74 ? -9.580 5.218 18.926 1.00 68.44 74 ASP A N 1
ATOM 576 C CA . ASP A 1 74 ? -10.807 4.782 18.260 1.00 68.44 74 ASP A CA 1
ATOM 577 C C . ASP A 1 74 ? -11.246 5.845 17.248 1.00 68.44 74 ASP A C 1
ATOM 579 O O . ASP A 1 74 ? -11.594 6.971 17.615 1.00 68.44 74 ASP A O 1
ATOM 583 N N . ILE A 1 75 ? -11.201 5.497 15.960 1.00 70.75 75 ILE A N 1
ATOM 584 C CA . ILE A 1 75 ? -11.496 6.436 14.873 1.00 70.75 75 ILE A CA 1
ATOM 585 C C . ILE A 1 75 ? -12.949 6.921 14.930 1.00 70.75 75 ILE A C 1
ATOM 587 O O . ILE A 1 75 ? -13.235 8.064 14.575 1.00 70.75 75 ILE A O 1
ATOM 591 N N . GLY A 1 76 ? -13.874 6.075 15.397 1.00 69.75 76 GLY A N 1
ATOM 592 C CA . GLY A 1 76 ? -15.287 6.427 15.422 1.00 69.75 76 GLY A CA 1
ATOM 593 C C . GLY A 1 76 ? -15.619 7.447 16.511 1.00 69.75 76 GLY A C 1
ATOM 594 O O . GLY A 1 76 ? -16.515 8.262 16.308 1.00 69.75 76 GLY A O 1
ATOM 595 N N . THR A 1 77 ? -14.846 7.488 17.602 1.00 66.88 77 THR A N 1
ATOM 596 C CA . THR A 1 77 ? -14.919 8.577 18.587 1.00 66.88 77 THR A CA 1
ATOM 597 C C . THR A 1 77 ? -14.584 9.932 17.949 1.00 66.88 77 THR A C 1
ATOM 599 O O . THR A 1 77 ? -15.248 10.924 18.236 1.00 66.88 77 THR A O 1
ATOM 602 N N . VAL A 1 78 ? -13.595 9.991 17.048 1.00 70.44 78 VAL A N 1
ATOM 603 C CA . VAL A 1 78 ? -13.201 11.248 16.380 1.00 70.44 78 VAL A CA 1
ATOM 604 C C . VAL A 1 78 ? -14.166 11.637 15.262 1.00 70.44 78 VAL A C 1
ATOM 606 O O . VAL A 1 78 ? -14.463 12.814 15.077 1.00 70.44 78 VAL A O 1
ATOM 609 N N . LEU A 1 79 ? -14.682 10.655 14.526 1.00 75.69 79 LEU A N 1
ATOM 610 C CA . LEU A 1 79 ? -15.596 10.881 13.404 1.00 75.69 79 LEU A CA 1
ATOM 611 C C . LEU A 1 79 ? -17.055 11.101 13.828 1.00 75.69 79 LEU A C 1
ATOM 613 O O . LEU A 1 79 ? -17.922 11.162 12.959 1.00 75.69 79 LEU A O 1
ATOM 617 N N . TRP A 1 80 ? -17.335 11.212 15.132 1.00 74.19 80 TRP A N 1
ATOM 618 C CA . TRP A 1 80 ? -18.699 11.282 15.667 1.00 74.19 80 TRP A CA 1
ATOM 619 C C . TRP A 1 80 ? -19.588 10.149 15.137 1.00 74.19 80 TRP A C 1
ATOM 621 O O . TRP A 1 80 ? -20.744 10.359 14.772 1.00 74.19 80 TRP A O 1
ATOM 631 N N . ASP A 1 81 ? -19.056 8.925 15.072 1.00 80.38 81 ASP A N 1
ATOM 632 C CA . ASP A 1 81 ? -19.829 7.776 14.612 1.00 80.38 81 ASP A CA 1
ATOM 633 C C . ASP A 1 81 ? -20.902 7.410 15.652 1.00 80.38 81 ASP A C 1
ATOM 635 O O . ASP A 1 81 ? -20.662 6.667 16.608 1.00 80.38 81 ASP A O 1
ATOM 639 N N . PHE A 1 82 ? -22.117 7.925 15.445 1.00 74.56 82 PHE A N 1
ATOM 640 C CA . PHE A 1 82 ? -23.274 7.724 16.321 1.00 74.56 82 PHE A CA 1
ATOM 641 C C . PHE A 1 82 ? -23.608 6.238 16.555 1.00 74.56 82 PHE A C 1
ATOM 643 O O . PHE A 1 82 ? -24.186 5.885 17.585 1.00 74.56 82 PHE A O 1
ATOM 650 N N . ARG A 1 83 ? -23.170 5.332 15.666 1.00 72.06 83 ARG A N 1
ATOM 651 C CA . ARG A 1 83 ? -23.358 3.877 15.822 1.00 72.06 83 ARG A CA 1
ATOM 652 C C . ARG A 1 83 ? -22.575 3.306 17.007 1.00 72.06 83 ARG A C 1
ATOM 654 O O . ARG A 1 83 ? -22.919 2.233 17.505 1.00 72.06 83 ARG A O 1
ATOM 661 N N . ILE A 1 84 ? -21.532 3.988 17.489 1.00 70.81 84 ILE A N 1
ATOM 662 C CA . ILE A 1 84 ? -20.805 3.585 18.704 1.00 70.81 84 ILE A CA 1
ATOM 663 C C . ILE A 1 84 ? -21.706 3.705 19.930 1.00 70.81 84 ILE A C 1
ATOM 665 O O . ILE A 1 84 ? -21.734 2.786 20.750 1.00 70.81 84 ILE A O 1
ATOM 669 N N . ALA A 1 85 ? -22.490 4.781 20.029 1.00 69.44 85 ALA A N 1
ATOM 670 C CA . ALA A 1 85 ? -23.445 4.963 21.117 1.00 69.44 85 ALA A CA 1
ATOM 671 C C . ALA A 1 85 ? -24.522 3.866 21.094 1.00 69.44 85 ALA A C 1
ATOM 673 O O . ALA A 1 85 ? -24.835 3.279 22.130 1.00 69.44 85 ALA A O 1
ATOM 674 N N . GLU A 1 86 ? -25.020 3.512 19.907 1.00 72.06 86 GLU A N 1
ATOM 675 C CA . GLU A 1 86 ? -25.985 2.421 19.736 1.00 72.06 86 GLU A CA 1
ATOM 676 C C . GLU A 1 86 ? -25.401 1.056 20.121 1.00 72.06 86 GLU A C 1
ATOM 678 O O . GLU A 1 86 ? -26.045 0.279 20.830 1.00 72.06 86 GLU A O 1
ATOM 683 N N . ARG A 1 87 ? -24.157 0.759 19.716 1.00 72.69 87 ARG A N 1
ATOM 684 C CA . ARG A 1 87 ? -23.447 -0.465 20.126 1.00 72.69 87 ARG A CA 1
ATOM 685 C C . ARG A 1 87 ? -23.198 -0.499 21.630 1.00 72.69 87 ARG A C 1
ATOM 687 O O . ARG A 1 87 ? -23.373 -1.557 22.235 1.00 72.69 87 ARG A O 1
ATOM 694 N N . GLY A 1 88 ? -22.836 0.633 22.231 1.00 75.56 88 GLY A N 1
ATOM 695 C CA . GLY A 1 88 ? -22.671 0.783 23.676 1.00 75.56 88 GLY A CA 1
ATOM 696 C C . GLY A 1 88 ? -23.973 0.518 24.428 1.00 75.56 88 GLY A C 1
ATOM 697 O O . GLY A 1 88 ? -23.997 -0.295 25.351 1.00 75.56 88 GLY A O 1
ATOM 698 N N . ALA A 1 89 ? -25.084 1.104 23.977 1.00 77.50 89 ALA A N 1
ATOM 699 C CA . ALA A 1 89 ? -26.409 0.870 24.544 1.00 77.50 89 ALA A CA 1
ATOM 700 C C . ALA A 1 89 ? -26.863 -0.590 24.375 1.00 77.50 89 ALA A C 1
ATOM 702 O O . ALA A 1 89 ? -27.367 -1.200 25.318 1.00 77.50 89 ALA A O 1
ATOM 703 N N . ALA A 1 90 ? -26.639 -1.195 23.204 1.00 81.06 90 ALA A N 1
ATOM 704 C CA . ALA A 1 90 ? -26.960 -2.598 22.952 1.00 81.06 90 ALA A CA 1
ATOM 705 C C . ALA A 1 90 ? -26.109 -3.554 23.809 1.00 81.06 90 ALA A C 1
ATOM 707 O O . ALA A 1 90 ? -26.626 -4.552 24.320 1.00 81.06 90 ALA A O 1
ATOM 708 N N . MET A 1 91 ? -24.822 -3.248 24.002 1.00 76.75 91 MET A N 1
ATOM 709 C CA . MET A 1 91 ? -23.927 -4.000 24.883 1.00 76.75 91 MET A CA 1
ATOM 710 C C . MET A 1 91 ? -24.356 -3.864 26.347 1.00 76.75 91 MET A C 1
ATOM 712 O O . MET A 1 91 ? -24.486 -4.881 27.024 1.00 76.75 91 MET A O 1
ATOM 716 N N . ALA A 1 92 ? -24.669 -2.652 26.812 1.00 81.12 92 ALA A N 1
ATOM 717 C CA . ALA A 1 92 ? -25.190 -2.408 28.156 1.00 81.12 92 ALA A CA 1
ATOM 718 C C . ALA A 1 92 ? -26.517 -3.146 28.396 1.00 81.12 92 ALA A C 1
ATOM 720 O O . ALA A 1 92 ? -26.698 -3.774 29.436 1.00 81.12 92 ALA A O 1
ATOM 721 N N . LYS A 1 93 ? -27.414 -3.166 27.402 1.00 84.38 93 LYS A N 1
ATOM 722 C CA . LYS A 1 93 ? -28.688 -3.896 27.468 1.00 84.38 93 LYS A CA 1
ATOM 723 C C . LYS A 1 93 ? -28.476 -5.410 27.548 1.00 84.38 93 LYS A C 1
ATOM 725 O O . LYS A 1 93 ? -29.115 -6.071 28.364 1.00 84.38 93 LYS A O 1
ATOM 730 N N . LYS A 1 94 ? -27.539 -5.963 26.767 1.00 81.88 94 LYS A N 1
ATOM 731 C CA . LYS A 1 94 ? -27.128 -7.377 26.880 1.00 81.88 94 LYS A CA 1
ATOM 732 C C . LYS A 1 94 ? -26.484 -7.680 28.237 1.00 81.88 94 LYS A C 1
ATOM 734 O O . LYS A 1 94 ? -26.751 -8.733 28.811 1.00 81.88 94 LYS A O 1
ATOM 739 N N . MET A 1 95 ? -25.673 -6.764 28.764 1.00 78.75 95 MET A N 1
ATOM 740 C CA . MET A 1 95 ? -25.032 -6.888 30.076 1.00 78.75 95 MET A CA 1
ATOM 741 C C . MET A 1 95 ? -26.076 -6.908 31.201 1.00 78.75 95 MET A C 1
ATOM 743 O O . MET A 1 95 ? -26.041 -7.800 32.044 1.00 78.75 95 MET A O 1
ATOM 747 N N . ALA A 1 96 ? -27.050 -5.993 31.170 1.00 81.31 96 ALA A N 1
ATOM 748 C CA . ALA A 1 96 ? -28.152 -5.934 32.129 1.00 81.31 96 ALA A CA 1
ATOM 749 C C . ALA A 1 96 ? -28.991 -7.220 32.107 1.00 81.31 96 ALA A C 1
ATOM 751 O O . ALA A 1 96 ? -29.204 -7.833 33.150 1.00 81.31 96 ALA A O 1
ATOM 752 N N . GLN A 1 97 ? -29.356 -7.708 30.916 1.00 82.31 97 GLN A N 1
ATOM 753 C CA . GLN A 1 97 ? -30.063 -8.986 30.766 1.00 82.31 97 GLN A CA 1
ATOM 754 C C . GLN A 1 97 ? -29.265 -10.171 31.325 1.00 82.31 97 GLN A C 1
ATOM 756 O O . GLN A 1 97 ? -29.843 -11.098 31.893 1.00 82.31 97 GLN A O 1
ATOM 761 N N . ASN A 1 98 ? -27.939 -10.171 31.169 1.00 83.94 98 ASN A N 1
ATOM 762 C CA . ASN A 1 98 ? -27.086 -11.213 31.734 1.00 83.94 98 ASN A CA 1
ATOM 763 C C . ASN A 1 98 ? -27.002 -11.118 33.263 1.00 83.94 98 ASN A C 1
ATOM 765 O O . ASN A 1 98 ? -27.057 -12.155 33.922 1.00 83.94 98 ASN A O 1
ATOM 769 N N . ILE A 1 99 ? -26.927 -9.907 33.827 1.00 77.38 99 ILE A N 1
ATOM 770 C CA . ILE A 1 99 ? -26.926 -9.672 35.279 1.00 77.38 99 ILE A CA 1
ATOM 771 C C . ILE A 1 99 ? -28.262 -10.095 35.902 1.00 77.38 99 ILE A C 1
ATOM 773 O O . ILE A 1 99 ? -28.258 -10.800 36.908 1.00 77.38 99 ILE A O 1
ATOM 777 N N . GLU A 1 100 ? -29.400 -9.762 35.292 1.00 74.31 100 GLU A N 1
ATOM 778 C CA . GLU A 1 100 ? -30.728 -10.186 35.765 1.00 74.31 100 GLU A CA 1
ATOM 779 C C . GLU A 1 100 ? -30.890 -11.713 35.738 1.00 74.31 100 GLU A C 1
ATOM 781 O O . GLU A 1 100 ? -31.373 -12.327 36.696 1.00 74.31 100 GLU A O 1
ATOM 786 N N . LYS A 1 101 ? -30.415 -12.363 34.668 1.00 74.25 101 LYS A N 1
ATOM 787 C CA . LYS A 1 101 ? -30.378 -13.833 34.567 1.00 74.25 101 LYS A CA 1
ATOM 788 C C . LYS A 1 101 ? -29.461 -14.471 35.615 1.00 74.25 101 LYS A C 1
ATOM 790 O O . LYS A 1 101 ? -29.719 -15.590 36.055 1.00 74.25 101 LYS A O 1
ATOM 795 N N . LEU A 1 102 ? -28.393 -13.786 36.020 1.00 76.75 102 LEU A N 1
ATOM 796 C CA . LEU A 1 102 ? -27.505 -14.236 37.093 1.00 76.75 102 LEU A CA 1
ATOM 797 C C . LEU A 1 102 ? -28.140 -14.025 38.475 1.00 76.75 102 LEU A C 1
ATOM 799 O O . LEU A 1 102 ? -28.091 -14.926 39.309 1.00 76.75 102 LEU A O 1
ATOM 803 N N . GLY A 1 103 ? -28.792 -12.881 38.698 1.00 74.62 103 GLY A N 1
ATOM 804 C CA . GLY A 1 103 ? -29.479 -12.542 39.945 1.00 74.62 103 GLY A CA 1
ATOM 805 C C . GLY A 1 103 ? -30.653 -13.473 40.250 1.00 74.62 103 GLY A C 1
ATOM 806 O O . GLY A 1 103 ? -30.793 -13.946 41.376 1.00 74.62 103 GLY A O 1
ATOM 807 N N . THR A 1 104 ? -31.445 -13.827 39.237 1.00 72.62 104 THR A N 1
ATOM 808 C CA . THR A 1 104 ? -32.541 -14.807 39.369 1.00 72.62 104 THR A CA 1
ATOM 809 C C . THR A 1 104 ? -32.024 -16.205 39.714 1.00 72.62 104 THR A C 1
ATOM 811 O O . THR A 1 104 ? -32.535 -16.832 40.642 1.00 72.62 104 THR A O 1
ATOM 814 N N . LYS A 1 105 ? -30.948 -16.666 39.060 1.00 74.19 105 LYS A N 1
ATOM 815 C CA . LYS A 1 105 ? -30.275 -17.934 39.403 1.00 74.19 105 LYS A CA 1
ATOM 816 C C . LYS A 1 105 ? -29.685 -17.930 40.818 1.00 74.19 105 LYS A C 1
ATOM 818 O O . LYS A 1 105 ? -29.753 -18.943 41.510 1.00 74.19 105 LYS A O 1
ATOM 823 N N . MET A 1 106 ? -29.116 -16.809 41.260 1.00 66.81 106 MET A N 1
ATOM 824 C CA . MET A 1 106 ? -28.570 -16.661 42.614 1.00 66.81 106 MET A CA 1
ATOM 825 C C . MET A 1 106 ? -29.670 -16.631 43.683 1.00 66.81 106 MET A C 1
ATOM 827 O O . MET A 1 106 ? -29.529 -17.279 44.717 1.00 66.81 106 MET A O 1
ATOM 831 N N . SER A 1 107 ? -30.788 -15.948 43.421 1.00 57.12 107 SER A N 1
ATOM 832 C CA . SER A 1 107 ? -31.948 -15.908 44.321 1.00 57.12 107 SER A CA 1
ATOM 833 C C . SER A 1 107 ? -32.574 -17.294 44.512 1.00 57.12 107 SER A C 1
ATOM 835 O O . SER A 1 107 ? -32.862 -17.695 45.639 1.00 57.12 107 SER A O 1
ATOM 837 N N . GLN A 1 108 ? -32.694 -18.074 43.432 1.00 71.44 108 GLN A N 1
ATOM 838 C CA . GLN A 1 108 ? -33.178 -19.458 43.487 1.00 71.44 108 GLN A CA 1
ATOM 839 C C . GLN A 1 108 ? -32.271 -20.349 44.348 1.00 71.44 108 GLN A C 1
ATOM 841 O O . GLN A 1 108 ? -32.762 -21.038 45.243 1.00 71.44 108 GLN A O 1
ATOM 846 N N . LYS A 1 109 ? -30.946 -20.272 44.153 1.00 73.19 109 LYS A N 1
ATOM 847 C CA . LYS A 1 109 ? -29.976 -21.015 44.977 1.00 73.19 109 LYS A CA 1
ATOM 848 C C . LYS A 1 109 ? -30.029 -20.608 46.452 1.00 73.19 109 LYS A C 1
ATOM 850 O O . LYS A 1 109 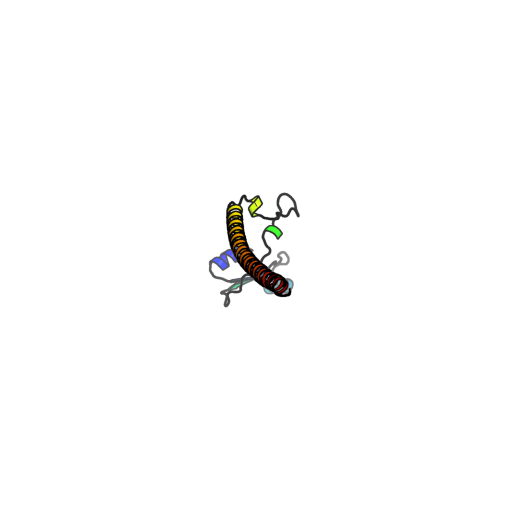? -30.023 -21.470 47.326 1.00 73.19 109 LYS A O 1
ATOM 855 N N . ALA A 1 110 ? -30.145 -19.312 46.741 1.00 71.31 110 ALA A N 1
ATOM 856 C CA . ALA A 1 110 ? -30.250 -18.815 48.111 1.00 71.31 110 ALA A CA 1
ATOM 857 C C . ALA A 1 110 ? -31.533 -19.299 48.811 1.00 71.31 110 ALA A C 1
ATOM 859 O O . ALA A 1 110 ? -31.483 -19.705 49.970 1.00 71.31 110 ALA A O 1
ATOM 860 N N . GLN A 1 111 ? -32.678 -19.311 48.118 1.00 71.00 111 GLN A N 1
ATOM 861 C CA . GLN A 1 111 ? -33.938 -19.821 48.672 1.00 71.00 111 GLN A CA 1
ATOM 862 C C . GLN A 1 111 ? -33.894 -21.331 48.939 1.00 71.00 111 GLN A C 1
ATOM 864 O O . GLN A 1 111 ? -34.443 -21.790 49.944 1.00 71.00 111 GLN A O 1
ATOM 869 N N . GLU A 1 112 ? -33.238 -22.107 48.075 1.00 74.56 112 GLU A N 1
ATOM 870 C CA . GLU A 1 112 ? -33.027 -23.540 48.296 1.00 74.56 112 GLU A CA 1
ATOM 871 C C . GLU A 1 112 ? -32.140 -23.812 49.513 1.00 74.56 112 GLU A C 1
ATOM 873 O O . GLU A 1 112 ? -32.498 -24.634 50.361 1.00 74.56 112 GLU A O 1
ATOM 878 N N . GLU A 1 113 ? -31.021 -23.098 49.653 1.00 74.25 113 GLU A N 1
ATOM 879 C CA . GLU A 1 113 ? -30.153 -23.229 50.827 1.00 74.25 113 GLU A CA 1
ATOM 880 C C . GLU A 1 113 ? -30.847 -22.778 52.117 1.00 74.25 113 GLU A C 1
ATOM 882 O O . GLU A 1 113 ? -30.710 -23.424 53.160 1.00 74.25 113 GLU A O 1
ATOM 887 N N . PHE A 1 114 ? -31.660 -21.720 52.052 1.00 66.88 114 PHE A N 1
ATOM 888 C CA . PHE A 1 114 ? -32.428 -21.245 53.199 1.00 66.88 114 PHE A CA 1
ATOM 889 C C . PHE A 1 114 ? -33.499 -22.260 53.625 1.00 66.88 114 PHE A C 1
ATOM 891 O O . PHE A 1 114 ? -33.642 -22.539 54.816 1.00 66.88 114 PHE A O 1
ATOM 898 N N . LYS A 1 115 ? -34.210 -22.885 52.672 1.00 71.75 115 LYS A N 1
ATOM 899 C CA . LYS A 1 115 ? -35.176 -23.964 52.956 1.00 71.75 115 LYS A CA 1
ATOM 900 C C . LYS A 1 115 ? -34.501 -25.181 53.590 1.00 71.75 115 LYS A C 1
ATOM 902 O O . LYS A 1 115 ? -35.035 -25.719 54.561 1.00 71.75 115 LYS A O 1
ATOM 907 N N . LYS A 1 116 ? -33.321 -25.579 53.101 1.00 76.69 116 LYS A N 1
ATOM 908 C CA . LYS A 1 116 ? -32.529 -26.675 53.687 1.00 76.69 116 LYS A CA 1
ATOM 909 C C . LYS A 1 116 ? -32.117 -26.366 55.130 1.00 76.69 116 LYS A C 1
ATOM 911 O O . LYS A 1 116 ? -32.387 -27.173 56.017 1.00 76.69 116 LYS A O 1
ATOM 916 N N . LYS A 1 117 ? -31.584 -25.167 55.401 1.00 73.25 117 LYS A N 1
ATOM 917 C CA . LYS A 1 117 ? -31.244 -24.729 56.770 1.00 73.25 117 LYS A CA 1
ATOM 918 C C . LYS A 1 117 ? -32.456 -24.689 57.702 1.00 73.25 117 LYS A C 1
ATOM 920 O O . LYS A 1 117 ? -32.361 -25.114 58.848 1.00 73.25 117 LYS A O 1
ATOM 925 N N . GLN A 1 118 ? -33.612 -24.223 57.230 1.00 68.12 118 GLN A N 1
ATOM 926 C CA . GLN A 1 118 ? -34.843 -24.205 58.031 1.00 68.12 118 GLN A CA 1
ATOM 927 C C . GLN A 1 118 ? -35.327 -25.620 58.385 1.00 68.12 118 GLN A C 1
ATOM 929 O O . GLN A 1 118 ? -35.779 -25.861 59.505 1.00 68.12 118 GLN A O 1
ATOM 934 N N . GLN A 1 119 ? -35.200 -26.577 57.463 1.00 69.81 119 GLN A N 1
ATOM 935 C CA . GLN A 1 119 ? -35.515 -27.984 57.727 1.00 69.81 119 GLN A CA 1
ATOM 936 C C . GLN A 1 119 ? -34.541 -28.618 58.729 1.00 69.81 119 GLN A C 1
ATOM 938 O O . GLN A 1 119 ? -34.979 -29.349 59.616 1.00 69.81 119 GLN A O 1
ATOM 943 N N . GLU A 1 120 ? -33.246 -28.304 58.649 1.00 73.81 120 GLU A N 1
ATOM 944 C CA . GLU A 1 120 ? -32.258 -28.738 59.646 1.00 73.81 120 GLU A CA 1
ATOM 945 C C . GLU A 1 120 ? -32.541 -28.161 61.038 1.00 73.81 120 GLU A C 1
ATOM 947 O O . GLU A 1 120 ? -32.453 -28.879 62.035 1.00 73.81 120 GLU A O 1
ATOM 952 N N . ILE A 1 121 ? -32.926 -26.884 61.123 1.00 69.44 121 ILE A N 1
ATOM 953 C CA . ILE A 1 121 ? -33.293 -26.235 62.391 1.00 69.44 121 ILE A CA 1
ATOM 954 C C . ILE A 1 121 ? -34.556 -26.878 62.982 1.00 69.44 121 ILE A C 1
ATOM 956 O O . ILE A 1 121 ? -34.600 -27.146 64.183 1.00 69.44 121 ILE A O 1
ATOM 960 N N . LYS A 1 122 ? -35.565 -27.192 62.156 1.00 67.62 122 LYS A N 1
ATOM 961 C CA . LYS A 1 122 ? -36.772 -27.910 62.602 1.00 67.62 122 LYS A CA 1
ATOM 962 C C . LYS A 1 122 ? -36.450 -29.311 63.127 1.00 67.62 122 LYS A C 1
ATOM 964 O O . LYS A 1 122 ? -36.895 -29.643 64.222 1.00 67.62 122 LYS A O 1
ATOM 969 N N . LYS A 1 123 ? -35.608 -30.078 62.425 1.00 69.88 123 LYS A N 1
ATOM 970 C CA . LYS A 1 123 ? -35.143 -31.400 62.887 1.00 69.88 123 LYS A CA 1
ATOM 971 C C . LYS A 1 123 ? -34.383 -31.313 64.216 1.00 69.88 123 LYS A C 1
ATOM 973 O O . LYS A 1 123 ? -34.674 -32.072 65.135 1.00 69.88 123 LYS A O 1
ATOM 978 N N . LYS A 1 124 ? -33.487 -30.329 64.373 1.00 65.38 124 LYS A N 1
ATOM 979 C CA . LYS A 1 124 ? -32.774 -30.082 65.643 1.00 65.38 124 LYS A CA 1
ATOM 980 C C . LYS A 1 124 ? -33.713 -29.695 66.792 1.00 65.38 124 LYS A C 1
ATOM 982 O O . LYS A 1 124 ? -33.462 -30.070 67.936 1.00 65.38 124 LYS A O 1
ATOM 987 N N . ASN A 1 125 ? -34.795 -28.968 66.514 1.00 59.72 125 ASN A N 1
ATOM 988 C CA . ASN A 1 125 ? -35.791 -28.597 67.523 1.00 59.72 125 ASN A CA 1
ATOM 989 C C . ASN A 1 125 ? -36.713 -29.767 67.909 1.00 59.72 125 ASN A C 1
ATOM 991 O O . ASN A 1 125 ? -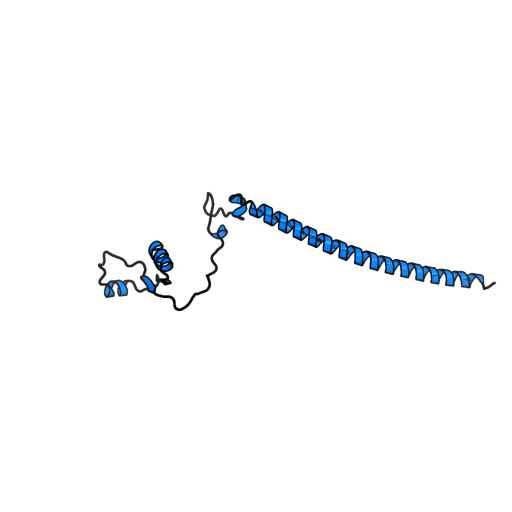37.087 -29.883 69.076 1.00 59.72 125 ASN A O 1
ATOM 995 N N . GLU A 1 126 ? -37.039 -30.665 66.980 1.00 60.22 126 GLU A N 1
ATOM 996 C CA . GLU A 1 126 ? -37.758 -31.913 67.278 1.00 60.22 126 GLU A CA 1
ATOM 997 C C . GLU A 1 126 ? -36.900 -32.895 68.092 1.00 60.22 126 GLU A C 1
ATOM 999 O O . GLU A 1 126 ? -37.395 -33.516 69.035 1.00 60.22 126 GLU A O 1
ATOM 1004 N N . GLU A 1 127 ? -35.598 -32.981 67.812 1.00 60.66 127 GLU A N 1
ATOM 1005 C CA . GLU A 1 127 ? -34.648 -33.739 68.638 1.00 60.66 127 GLU A CA 1
ATOM 1006 C C . GLU A 1 127 ? -34.469 -33.130 70.037 1.00 60.66 127 GLU A C 1
ATOM 1008 O O . GLU A 1 127 ? -34.384 -33.869 71.022 1.00 60.66 127 GLU A O 1
ATOM 1013 N N . LYS A 1 128 ? -34.472 -31.793 70.163 1.00 55.69 128 LYS A N 1
ATOM 1014 C CA . LYS A 1 128 ? -34.482 -31.113 71.471 1.00 55.69 128 LYS A CA 1
ATOM 1015 C C . LYS A 1 128 ? -35.768 -31.386 72.255 1.00 55.69 128 LYS A C 1
ATOM 1017 O O . LYS A 1 128 ? -35.676 -31.738 73.427 1.00 55.69 128 LYS A O 1
ATOM 1022 N N . LYS A 1 129 ? -36.942 -31.348 71.611 1.00 55.34 129 LYS A N 1
ATOM 1023 C CA . LYS A 1 129 ? -38.225 -31.71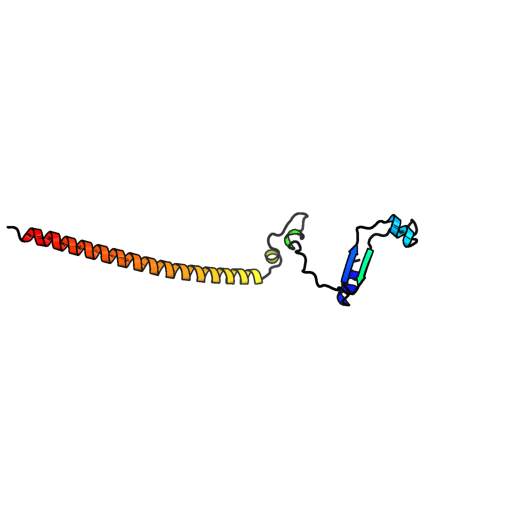3 72.244 1.00 55.34 129 LYS A CA 1
ATOM 1024 C C . LYS A 1 129 ? -38.265 -33.173 72.711 1.00 55.34 129 LYS A C 1
ATOM 1026 O O . LYS A 1 129 ? -38.810 -33.452 73.775 1.00 55.34 129 LYS A O 1
ATOM 1031 N N . LYS A 1 130 ? -37.642 -34.106 71.979 1.00 54.56 130 LYS A N 1
ATOM 1032 C CA . LYS A 1 130 ? -37.505 -35.510 72.419 1.00 54.56 130 LYS A CA 1
ATOM 1033 C C . LYS A 1 130 ? -36.560 -35.674 73.619 1.00 54.56 130 LYS A C 1
ATOM 1035 O O . LYS A 1 130 ? -36.827 -36.507 74.483 1.00 54.56 130 LYS A O 1
ATOM 1040 N N . LYS A 1 131 ? -35.498 -34.865 73.718 1.00 52.22 131 LYS A N 1
ATOM 1041 C CA . LYS A 1 131 ? -34.579 -34.858 74.875 1.00 52.22 131 LYS A CA 1
ATOM 1042 C C . LYS A 1 131 ? -35.182 -34.201 76.124 1.00 52.22 131 LYS A C 1
ATOM 1044 O O . LYS A 1 131 ? -34.885 -34.640 77.232 1.00 52.22 131 LYS A O 1
ATOM 1049 N N . GLU A 1 132 ? -36.040 -33.195 75.962 1.00 50.47 132 GLU A N 1
ATOM 1050 C CA . GLU A 1 132 ? -36.774 -32.569 77.074 1.00 50.47 132 GLU A CA 1
ATOM 1051 C C . GLU A 1 132 ? -37.938 -33.447 77.565 1.00 50.47 132 GLU A C 1
ATOM 1053 O O . GLU A 1 132 ? -38.127 -33.583 78.773 1.00 50.47 132 GLU A O 1
ATOM 1058 N N . GLY A 1 133 ? -38.631 -34.155 76.664 1.00 47.62 133 GLY A N 1
ATOM 1059 C CA . GLY A 1 133 ? -39.684 -35.115 77.022 1.00 47.62 133 GLY A CA 1
ATOM 1060 C C . GLY A 1 133 ? -39.193 -36.340 77.810 1.00 47.62 133 GLY A C 1
ATOM 1061 O O . GLY A 1 133 ? -39.913 -36.848 78.664 1.00 47.62 133 GLY A O 1
ATOM 1062 N N . GLN A 1 134 ? -37.951 -36.793 77.604 1.00 51.00 134 GLN A N 1
ATOM 1063 C CA . GLN A 1 134 ? -37.379 -37.908 78.378 1.00 51.00 134 GLN A CA 1
ATOM 1064 C C . GLN A 1 134 ? -36.893 -37.517 79.783 1.00 51.00 134 GLN A C 1
ATOM 1066 O O . GLN A 1 134 ? -36.766 -38.393 80.638 1.00 51.00 134 GLN A O 1
ATOM 1071 N N . LYS A 1 135 ? -36.662 -36.227 80.070 1.00 48.47 135 LYS A N 1
ATOM 1072 C CA . LYS A 1 135 ? -36.300 -35.769 81.426 1.00 48.47 135 LYS A CA 1
ATOM 1073 C C . LYS A 1 135 ? -37.500 -35.638 82.370 1.00 48.47 135 LYS A C 1
ATOM 1075 O O . LYS A 1 135 ? -37.286 -35.529 83.572 1.00 48.47 135 LYS A O 1
ATOM 1080 N N . HIS A 1 136 ? -38.735 -35.679 81.861 1.00 45.28 136 HIS A N 1
ATOM 1081 C CA . HIS A 1 136 ? -39.942 -35.502 82.679 1.00 45.28 136 HIS A CA 1
ATOM 1082 C C . HIS A 1 136 ? -40.644 -36.815 83.085 1.00 45.28 136 HIS A C 1
ATOM 1084 O O . HIS A 1 136 ? -41.588 -36.771 83.862 1.00 45.28 136 HIS A O 1
ATOM 1090 N N . ILE A 1 137 ? -40.164 -37.980 82.618 1.00 46.19 137 ILE A N 1
ATOM 1091 C CA . ILE A 1 137 ? -40.746 -39.311 82.917 1.00 46.19 137 ILE A CA 1
ATOM 1092 C C . ILE A 1 137 ? -39.909 -40.117 83.944 1.00 46.19 137 ILE A C 1
ATOM 1094 O O . ILE A 1 137 ? -40.293 -41.210 84.339 1.00 46.19 137 ILE A O 1
ATOM 1098 N N . ARG A 1 138 ? -38.781 -39.591 84.448 1.00 45.34 138 ARG A N 1
ATOM 1099 C CA . ARG A 1 138 ? -38.044 -40.191 85.583 1.00 45.34 138 ARG A CA 1
ATOM 1100 C C . ARG A 1 138 ? -38.153 -39.311 86.831 1.00 45.34 138 ARG A C 1
ATOM 1102 O O . ARG A 1 138 ? -37.236 -38.552 87.141 1.00 45.34 138 ARG A O 1
ATOM 1109 N N . ARG A 1 139 ? -39.284 -39.422 87.522 1.00 40.97 139 ARG A N 1
ATOM 1110 C CA . ARG A 1 139 ? -39.375 -39.314 88.982 1.00 40.97 139 ARG A CA 1
ATOM 1111 C C . ARG A 1 139 ? -39.985 -40.603 89.497 1.00 40.97 139 ARG A C 1
ATOM 1113 O O . ARG A 1 139 ? -40.868 -41.124 88.783 1.00 40.97 139 ARG A O 1
#

Radius of gyration: 38.73 Å; chains: 1; bounding box: 61×57×115 Å

Sequence (139 aa):
MSNMMLVANSIGLGCCWVGAFDEEAITRICSIPTTVRPQAILTLGYSADNPKDQPKYRIENITYLEKYWNRVGDIGTVLWDFRIAERGAAMAKKMAQNIEKLGTKMSQKAQEEFKKKQQEIKKKNEEKKKKEGQKHIRR

Foldseek 3Di:
DVVVCVVLVVVQKHKDKDQDDDFVVCCVVVVPDPVDGDRIDMDIDHDPDDDDDDDDDDPQVVDAPPDPPNGDPDVCVVVVVVVVVVVVVVVVVVVVVVVVVVVVVVVVVVVVVVVVVVVVVVVVVVVVVVVVVVVVPPD

Secondary structure (DSSP, 8-state):
-HHHHHHHHHTT-EEEEE--S-HHHHHHHTT--TT-----EEEEE--S--PPPPPPPPGGGT-B-SSTT-B-S-HHHHTT-THHHHHHHHHHHHHHHHHHHHHHHHHHHHHHHHHHHHHHHHHHHHHHHHHHHHHSS--

pLDDT: mean 80.39, std 14.05, range [40.97, 96.94]